Protein AF-A0AAU7T2G8-F1 (afdb_monomer_lite)

Secondary structure (DSSP, 8-state):
--HHHHHHHHHHHHHHHHHHHHHHHHHHHHHHHHHTT----HHHHS-HHHHHHHHHHHHHT--SSPPPSBSS--TTTTT-HHHHHHHHHT-S--TT-SS---B--S--BTT-SSSB--GGG-

Organism: Acanthopagrus schlegelii (NCBI:txid72011)

pLDDT: mean 94.21, std 3.67, range [76.19, 97.69]

Structure (mmCIF, N/CA/C/O backbone):
data_AF-A0AAU7T2G8-F1
#
_entry.id   AF-A0AAU7T2G8-F1
#
loop_
_atom_site.group_PDB
_atom_site.id
_atom_site.type_symbol
_atom_site.label_atom_id
_atom_site.label_alt_id
_atom_site.label_comp_id
_atom_site.label_asym_id
_atom_site.label_entity_id
_atom_site.label_seq_id
_atom_site.pdbx_PDB_ins_code
_atom_site.Cartn_x
_atom_site.Cartn_y
_atom_site.Cartn_z
_atom_site.occupancy
_atom_site.B_iso_or_equiv
_atom_site.auth_seq_id
_atom_site.auth_comp_id
_atom_site.auth_asym_id
_atom_site.auth_atom_id
_atom_site.pdbx_PDB_model_num
ATOM 1 N N . PHE A 1 1 ? 13.106 5.298 -4.965 1.00 92.88 1 PHE A N 1
ATOM 2 C CA . PHE A 1 1 ? 11.673 4.935 -5.076 1.00 92.88 1 PHE A CA 1
ATOM 3 C C . PHE A 1 1 ? 10.913 5.824 -6.053 1.00 92.88 1 PHE A C 1
ATOM 5 O O . PHE A 1 1 ? 11.267 6.988 -6.210 1.00 92.88 1 PHE A O 1
ATOM 12 N N . ASN A 1 2 ? 9.859 5.302 -6.685 1.00 93.12 2 ASN A N 1
ATOM 13 C CA . ASN A 1 2 ? 8.888 6.112 -7.422 1.00 93.12 2 ASN A CA 1
ATOM 14 C C . ASN A 1 2 ? 7.779 6.644 -6.494 1.00 93.12 2 ASN A C 1
ATOM 16 O O . ASN A 1 2 ? 7.514 6.101 -5.417 1.00 93.12 2 ASN A O 1
ATOM 20 N N . VAL A 1 3 ? 7.142 7.740 -6.913 1.00 92.56 3 VAL A N 1
ATOM 21 C CA . VAL A 1 3 ? 6.132 8.449 -6.107 1.00 92.56 3 VAL A CA 1
ATOM 22 C C . VAL A 1 3 ? 4.924 7.558 -5.820 1.00 92.56 3 VAL A C 1
ATOM 24 O O . VAL A 1 3 ? 4.375 7.593 -4.721 1.00 92.56 3 VAL A O 1
ATOM 27 N N . GLU A 1 4 ? 4.526 6.734 -6.788 1.00 91.06 4 GLU A N 1
ATOM 28 C CA . GLU A 1 4 ? 3.358 5.861 -6.672 1.00 91.06 4 GLU A CA 1
ATOM 29 C C . GLU A 1 4 ? 3.532 4.799 -5.580 1.00 91.06 4 GLU A C 1
ATOM 31 O O . GLU A 1 4 ? 2.621 4.597 -4.776 1.00 91.06 4 GLU A O 1
ATOM 36 N N . SER A 1 5 ? 4.714 4.184 -5.483 1.00 93.44 5 SER A N 1
ATOM 37 C CA . SER A 1 5 ? 5.007 3.170 -4.463 1.00 93.44 5 SER A CA 1
ATOM 38 C C . SER A 1 5 ? 4.994 3.762 -3.054 1.00 93.44 5 SER A C 1
ATOM 40 O O . SER A 1 5 ? 4.362 3.206 -2.153 1.00 93.44 5 SER A O 1
ATOM 42 N N . LEU A 1 6 ? 5.629 4.925 -2.862 1.00 94.06 6 LEU A N 1
ATOM 43 C CA . LEU A 1 6 ? 5.643 5.610 -1.564 1.00 94.06 6 LEU A CA 1
ATOM 44 C C . LEU A 1 6 ? 4.245 6.086 -1.157 1.00 94.06 6 LEU A C 1
ATOM 46 O O . LEU A 1 6 ? 3.824 5.883 -0.017 1.00 94.06 6 LEU A O 1
ATOM 50 N N . LYS A 1 7 ? 3.490 6.663 -2.101 1.00 92.31 7 LYS A N 1
ATOM 51 C CA . LYS A 1 7 ? 2.096 7.063 -1.875 1.00 92.31 7 LYS A CA 1
ATOM 52 C C . LYS A 1 7 ? 1.238 5.859 -1.485 1.00 92.31 7 LYS A C 1
ATOM 54 O O . LYS A 1 7 ? 0.451 5.958 -0.547 1.00 92.31 7 LYS A O 1
ATOM 59 N N . GLY A 1 8 ? 1.410 4.725 -2.165 1.00 92.50 8 GLY A N 1
ATOM 60 C CA . GLY A 1 8 ? 0.708 3.481 -1.858 1.00 92.50 8 GLY A CA 1
ATOM 61 C C . GLY A 1 8 ? 0.940 3.013 -0.420 1.00 92.50 8 GLY A C 1
ATOM 62 O O . GLY A 1 8 ? -0.023 2.700 0.282 1.00 92.50 8 GLY A O 1
ATOM 63 N N . GLN A 1 9 ? 2.189 3.037 0.057 1.00 93.06 9 GLN A N 1
ATOM 64 C CA . GLN A 1 9 ? 2.502 2.682 1.446 1.00 93.06 9 GLN A CA 1
ATOM 65 C C . GLN A 1 9 ? 1.922 3.661 2.461 1.00 93.06 9 GLN A C 1
ATOM 67 O O . GLN A 1 9 ? 1.356 3.229 3.466 1.00 93.06 9 GLN A O 1
ATOM 72 N N . ALA A 1 10 ? 2.019 4.965 2.200 1.00 93.75 10 ALA A N 1
ATOM 73 C CA . ALA A 1 10 ? 1.464 5.980 3.089 1.00 93.75 10 ALA A CA 1
ATOM 74 C C . ALA A 1 10 ? -0.055 5.809 3.254 1.00 93.75 10 ALA A C 1
ATOM 76 O O . ALA A 1 10 ? -0.563 5.799 4.375 1.00 93.75 10 ALA A O 1
ATOM 77 N N . VAL A 1 11 ? -0.772 5.587 2.148 1.00 94.38 11 VAL A N 1
ATOM 78 C CA . VAL A 1 11 ? -2.222 5.343 2.155 1.00 94.38 11 VAL A CA 1
ATOM 79 C C . VAL A 1 11 ? -2.569 4.039 2.879 1.00 94.38 11 VAL A C 1
ATOM 81 O O . VAL A 1 11 ? -3.492 4.019 3.694 1.00 94.38 11 VAL A O 1
ATOM 84 N N . ARG A 1 12 ? -1.816 2.955 2.643 1.00 94.12 12 ARG A N 1
ATOM 85 C CA . ARG A 1 12 ? -1.989 1.683 3.364 1.00 94.12 12 ARG A CA 1
ATOM 86 C C . ARG A 1 12 ? -1.822 1.873 4.872 1.00 94.12 12 ARG A C 1
ATOM 88 O O . ARG A 1 12 ? -2.652 1.392 5.641 1.00 94.12 12 ARG A O 1
ATOM 95 N N . LYS A 1 13 ? -0.763 2.573 5.290 1.00 94.81 13 LYS A N 1
ATOM 96 C CA . LYS A 1 13 ? -0.492 2.868 6.701 1.00 94.81 13 LYS A CA 1
ATOM 97 C C . LYS A 1 13 ? -1.621 3.698 7.311 1.00 94.81 13 LYS A C 1
ATOM 99 O O . LYS A 1 13 ? -2.145 3.323 8.349 1.00 94.81 13 LYS A O 1
ATOM 104 N N . GLN A 1 14 ? -2.076 4.744 6.624 1.00 95.44 14 GLN A N 1
ATOM 105 C CA . GLN A 1 14 ? -3.199 5.562 7.083 1.00 95.44 14 GLN A CA 1
ATOM 106 C C . GLN A 1 14 ? -4.487 4.744 7.274 1.00 95.44 14 GLN A C 1
ATOM 108 O O . GLN A 1 14 ? -5.207 4.949 8.254 1.00 95.44 14 GLN A O 1
ATOM 113 N N . LEU A 1 15 ? -4.792 3.823 6.353 1.00 96.88 15 LEU A N 1
ATOM 114 C CA . LEU A 1 15 ? -5.942 2.926 6.483 1.00 96.88 15 LEU A CA 1
ATOM 115 C C . LEU A 1 15 ? -5.806 2.025 7.717 1.00 96.88 15 LEU A C 1
ATOM 117 O O . LEU A 1 15 ? -6.761 1.893 8.482 1.00 96.88 15 LEU A O 1
ATOM 121 N N . TRP A 1 16 ? -4.622 1.444 7.920 1.00 96.38 16 TRP A N 1
ATOM 122 C CA . TRP A 1 16 ? -4.323 0.611 9.084 1.00 96.38 16 TRP A CA 1
ATOM 123 C C . TRP A 1 16 ? -4.473 1.384 10.397 1.00 96.38 16 TRP A C 1
ATOM 125 O O . TRP A 1 16 ? -5.190 0.939 11.291 1.00 96.38 16 TRP A O 1
ATOM 135 N N . ASP A 1 17 ? -3.870 2.569 10.487 1.00 97.06 17 ASP A N 1
ATOM 136 C CA . ASP A 1 17 ? -3.918 3.420 11.677 1.00 97.06 17 ASP A CA 1
ATOM 137 C C . ASP A 1 17 ? -5.363 3.853 11.992 1.00 97.06 17 ASP A C 1
ATOM 139 O O . ASP A 1 17 ? -5.789 3.850 13.151 1.00 97.06 17 ASP A O 1
ATOM 143 N N . THR A 1 18 ? -6.159 4.153 10.956 1.00 96.56 18 THR A N 1
ATOM 144 C CA . THR A 1 18 ? -7.595 4.455 11.097 1.00 96.56 18 THR A CA 1
ATOM 145 C C . THR A 1 18 ? -8.359 3.257 11.661 1.00 96.56 18 THR A C 1
ATOM 147 O O . THR A 1 18 ? -9.103 3.407 12.630 1.00 96.56 18 THR A O 1
ATOM 150 N N . ALA A 1 19 ? -8.159 2.059 11.100 1.00 96.12 19 ALA A N 1
ATOM 151 C CA . ALA A 1 19 ? -8.810 0.844 11.586 1.00 96.12 19 ALA A CA 1
ATOM 152 C C . ALA A 1 19 ? -8.408 0.525 13.035 1.00 96.12 19 ALA A C 1
ATOM 154 O O . ALA A 1 19 ? -9.260 0.173 13.851 1.00 96.12 19 ALA A O 1
ATOM 155 N N . HIS A 1 20 ? -7.131 0.706 13.379 1.00 97.00 20 HIS A N 1
ATOM 156 C CA . HIS A 1 20 ? -6.628 0.489 14.730 1.00 97.00 20 HIS A CA 1
ATOM 157 C C . HIS A 1 20 ? -7.261 1.460 15.735 1.00 97.00 20 HIS A C 1
ATOM 159 O O . HIS A 1 20 ? -7.743 1.032 16.780 1.00 97.00 20 HIS A O 1
ATOM 165 N N . THR A 1 21 ? -7.355 2.744 15.384 1.00 94.81 21 THR A N 1
ATOM 166 C CA . THR A 1 21 ? -7.979 3.777 16.227 1.00 94.81 21 THR A CA 1
ATOM 167 C C . THR A 1 21 ? -9.449 3.461 16.510 1.00 94.81 21 THR A C 1
ATOM 169 O O . THR A 1 21 ? -9.896 3.526 17.657 1.00 94.81 21 THR A O 1
ATOM 172 N N . VAL A 1 22 ? -10.202 3.067 15.477 1.00 93.94 22 VAL A N 1
ATOM 173 C CA . VAL A 1 22 ? -11.617 2.689 15.620 1.00 93.94 22 VAL A CA 1
ATOM 174 C C . VAL A 1 22 ? -11.763 1.434 16.481 1.00 93.94 22 VAL A C 1
ATOM 176 O O . VAL A 1 22 ? -12.620 1.397 17.362 1.00 93.94 22 VAL A O 1
ATOM 179 N N . LYS A 1 23 ? -10.900 0.430 16.282 1.00 94.62 23 LYS A N 1
ATOM 180 C CA . LYS A 1 23 ? -10.879 -0.803 17.081 1.00 94.62 23 LYS A CA 1
ATOM 181 C C . LYS A 1 23 ? -10.646 -0.517 18.571 1.00 94.62 23 LYS A C 1
ATOM 183 O O . LYS A 1 23 ? -11.370 -1.062 19.399 1.00 94.62 23 LYS A O 1
ATOM 188 N N . GLU A 1 24 ? -9.691 0.345 18.925 1.00 95.19 24 GLU A N 1
ATOM 189 C CA . GLU A 1 24 ? -9.421 0.704 20.330 1.00 95.19 24 GLU A CA 1
ATOM 190 C C . GLU A 1 24 ? -10.610 1.436 20.974 1.00 95.19 24 GLU A C 1
ATOM 192 O O . GLU A 1 24 ? -11.046 1.102 22.079 1.00 95.19 24 GLU A O 1
ATOM 197 N N . LYS A 1 25 ? -11.205 2.395 20.255 1.00 92.56 25 LYS A N 1
ATOM 198 C CA . LYS A 1 25 ? -12.387 3.134 20.724 1.00 92.56 25 LYS A CA 1
ATOM 199 C C . LYS A 1 25 ? -13.596 2.216 20.914 1.00 92.56 25 LYS A C 1
ATOM 201 O O . LYS A 1 25 ? -14.298 2.323 21.921 1.00 92.56 25 LYS A O 1
ATOM 206 N N . PHE A 1 26 ? -13.813 1.304 19.969 1.00 92.88 26 PHE A N 1
ATOM 207 C CA . PHE A 1 26 ? -14.833 0.266 20.059 1.00 92.88 26 PHE A CA 1
ATOM 208 C C . PHE A 1 26 ? -14.609 -0.624 21.285 1.00 92.88 26 PHE A C 1
ATOM 210 O O . PHE A 1 26 ? -15.528 -0.803 22.081 1.00 92.88 26 PHE A O 1
ATOM 217 N N . GLY A 1 27 ? -13.384 -1.129 21.473 1.00 93.62 27 GLY A N 1
ATOM 218 C CA . GLY A 1 27 ? -13.029 -2.005 22.590 1.00 93.62 27 GLY A CA 1
ATOM 219 C C . GLY A 1 27 ? -13.310 -1.364 23.948 1.00 93.62 27 GLY A C 1
ATOM 220 O O . GLY A 1 27 ? -13.900 -2.002 24.818 1.00 93.62 27 GLY A O 1
ATOM 221 N N . LYS A 1 28 ? -12.987 -0.074 24.101 1.00 93.50 28 LYS A N 1
ATOM 222 C CA . LYS A 1 28 ? -13.289 0.685 25.322 1.00 93.50 28 LYS A CA 1
ATOM 223 C C . LYS A 1 28 ? -14.794 0.790 25.589 1.00 93.50 28 LYS A C 1
ATOM 225 O O . LYS A 1 28 ? -15.241 0.465 26.685 1.00 93.50 28 LYS A O 1
ATOM 230 N N . LYS A 1 29 ? -15.587 1.198 24.591 1.00 92.56 29 LYS A N 1
ATOM 231 C CA . LYS A 1 29 ? -17.050 1.324 24.740 1.00 92.56 29 LYS A CA 1
ATOM 232 C C . LYS A 1 29 ? -17.717 -0.027 25.021 1.00 92.56 29 LYS A C 1
ATOM 234 O O . LYS A 1 29 ? -18.653 -0.088 25.815 1.00 92.56 29 LYS A O 1
ATOM 239 N N . LEU A 1 30 ? -17.226 -1.097 24.392 1.00 93.94 30 LEU A N 1
ATOM 240 C CA . LEU A 1 30 ? -17.682 -2.462 24.646 1.00 93.94 30 LEU A CA 1
ATOM 241 C C . LEU A 1 30 ? -17.433 -2.850 26.106 1.00 93.94 30 LEU A C 1
ATOM 243 O O . LEU A 1 30 ? -18.357 -3.280 26.790 1.00 93.94 30 LEU A O 1
ATOM 247 N N . TYR A 1 31 ? -16.207 -2.654 26.593 1.00 94.38 31 TYR A N 1
ATOM 248 C CA . TYR A 1 31 ? -15.838 -2.963 27.971 1.00 94.38 31 TYR A CA 1
ATOM 249 C C . TYR A 1 31 ? -16.689 -2.186 28.990 1.00 94.38 31 TYR A C 1
ATOM 251 O O . TYR A 1 31 ? -17.241 -2.783 29.915 1.00 94.38 31 TYR A O 1
ATOM 259 N N . ASP A 1 32 ? -16.886 -0.882 28.773 1.00 93.69 32 ASP A N 1
ATOM 260 C CA . ASP A 1 32 ? -17.690 -0.027 29.655 1.00 93.69 32 ASP A CA 1
ATOM 261 C C . ASP A 1 32 ? -19.172 -0.448 29.717 1.00 93.69 32 ASP A C 1
ATOM 263 O O . ASP A 1 32 ? -19.814 -0.302 30.760 1.00 93.69 32 ASP A O 1
ATOM 267 N N . ALA A 1 33 ? -19.737 -0.960 28.617 1.00 93.25 33 ALA A N 1
ATOM 268 C CA . ALA A 1 33 ? -21.108 -1.473 28.587 1.00 93.25 33 ALA A CA 1
ATOM 269 C C . ALA A 1 33 ? -21.235 -2.802 29.348 1.00 93.25 33 ALA A C 1
ATOM 271 O O . ALA A 1 33 ? -22.148 -2.968 30.161 1.00 93.25 33 ALA A O 1
ATOM 272 N N . LEU A 1 34 ? -20.276 -3.712 29.151 1.00 94.00 34 LEU A N 1
ATOM 273 C CA . LEU A 1 34 ? -20.250 -5.006 29.836 1.00 94.00 34 LEU A CA 1
ATOM 274 C C . LEU A 1 34 ? -20.093 -4.848 31.353 1.00 94.00 34 LEU A C 1
ATOM 276 O O . LEU A 1 34 ? -20.785 -5.533 32.103 1.00 94.00 34 LEU A O 1
ATOM 280 N N . LEU A 1 35 ? -19.270 -3.898 31.815 1.00 96.44 35 LEU A N 1
ATOM 281 C CA . LEU A 1 35 ? -19.151 -3.566 33.243 1.00 96.44 35 LEU A CA 1
ATOM 282 C C . LEU A 1 35 ? -20.478 -3.116 33.872 1.00 96.44 35 LEU A C 1
ATOM 284 O O . LEU A 1 35 ? -20.680 -3.280 35.072 1.00 96.44 35 LEU A O 1
ATOM 288 N N . LYS A 1 36 ? -21.393 -2.565 33.069 1.00 95.56 36 LYS A N 1
ATOM 289 C CA . LYS A 1 36 ? -2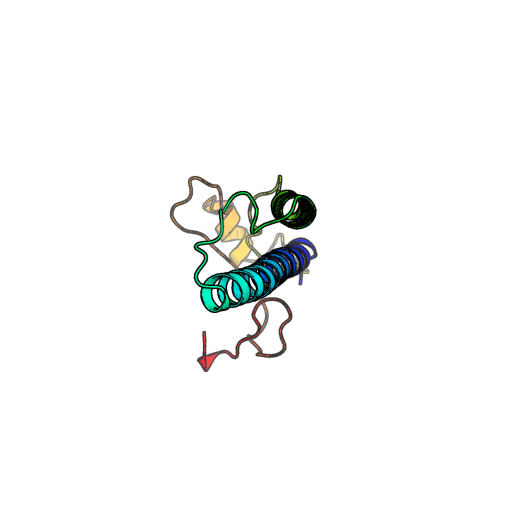2.735 -2.147 33.500 1.00 95.56 36 LYS A CA 1
ATOM 290 C C . LYS A 1 36 ? -23.783 -3.256 33.352 1.00 95.56 36 LYS A C 1
ATOM 292 O O . LYS A 1 36 ? -24.959 -3.001 33.597 1.00 95.56 36 LYS A O 1
ATOM 297 N N . GLY A 1 37 ? -23.388 -4.458 32.923 1.00 95.88 37 GLY A N 1
ATOM 298 C CA . GLY A 1 37 ? -24.307 -5.560 32.628 1.00 95.88 37 GLY A CA 1
ATOM 299 C C . GLY A 1 3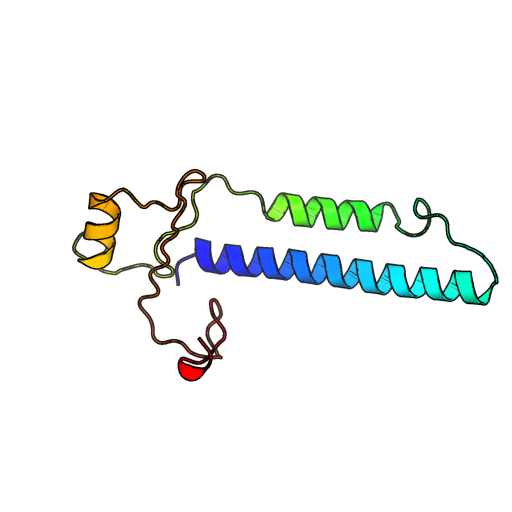7 ? -25.169 -5.323 31.384 1.00 95.88 37 GLY A C 1
ATOM 300 O O . GLY A 1 37 ? -26.245 -5.902 31.267 1.00 95.88 37 GLY A O 1
ATOM 301 N N . GLN A 1 38 ? -24.729 -4.452 30.470 1.00 93.75 38 GLN A N 1
ATOM 302 C CA . GLN A 1 38 ? -25.452 -4.108 29.247 1.00 93.75 38 GLN A CA 1
ATOM 303 C C . GLN A 1 38 ? -24.757 -4.703 28.022 1.00 93.75 38 GLN A C 1
ATOM 305 O O . GLN A 1 38 ? -23.532 -4.671 27.907 1.00 93.75 38 GLN A O 1
ATOM 310 N N . ILE A 1 39 ? -25.546 -5.201 27.071 1.00 89.50 39 ILE A N 1
ATOM 311 C CA . ILE A 1 39 ? -25.050 -5.561 25.740 1.00 89.50 39 ILE A CA 1
ATOM 312 C C . ILE A 1 39 ? -25.144 -4.299 24.871 1.00 89.50 39 ILE A C 1
ATOM 314 O O . ILE A 1 39 ? -26.255 -3.804 24.668 1.00 89.50 39 ILE A O 1
ATOM 318 N N . PRO A 1 40 ? -24.022 -3.738 24.385 1.00 87.62 40 PRO A N 1
ATOM 319 C CA . PRO A 1 40 ? -24.061 -2.516 23.593 1.00 87.62 40 PRO A CA 1
ATOM 320 C C . PRO A 1 40 ? -24.676 -2.765 22.211 1.00 87.62 40 PRO A C 1
ATOM 322 O O . PRO A 1 40 ? -24.353 -3.747 21.542 1.00 87.62 40 PRO A O 1
ATOM 325 N N . ASP A 1 41 ? -25.522 -1.839 21.757 1.00 86.50 41 ASP A N 1
ATOM 326 C CA . ASP A 1 41 ? -26.029 -1.840 20.384 1.00 86.50 41 ASP A CA 1
ATOM 327 C C . ASP A 1 41 ? -24.914 -1.424 19.412 1.00 86.50 41 ASP A C 1
ATOM 329 O O . ASP A 1 41 ? -24.313 -0.353 19.552 1.00 86.50 41 ASP A O 1
ATOM 333 N N . MET A 1 42 ? -24.671 -2.251 18.394 1.00 76.19 42 MET A N 1
ATOM 334 C CA . MET A 1 42 ? -23.656 -2.029 17.362 1.00 76.19 42 MET A CA 1
ATOM 335 C C . MET A 1 42 ? -23.895 -0.751 16.548 1.00 76.19 42 MET A C 1
ATOM 337 O O . MET A 1 42 ? -22.939 -0.168 16.040 1.00 76.19 42 MET A O 1
ATOM 341 N N . ASN A 1 43 ? -25.137 -0.267 16.463 1.00 79.50 43 ASN A N 1
ATOM 342 C CA . ASN A 1 43 ? -25.435 1.014 15.813 1.00 79.50 43 ASN A CA 1
ATOM 343 C C . ASN A 1 43 ? -25.065 2.227 16.680 1.00 79.50 43 ASN A C 1
ATOM 345 O O . ASN A 1 43 ? -24.931 3.334 16.165 1.00 79.50 43 ASN A O 1
ATOM 349 N N . SER A 1 44 ? -24.904 2.023 17.990 1.00 78.81 44 SER A N 1
ATOM 350 C CA . SER A 1 44 ? -24.584 3.075 18.964 1.00 78.81 44 SER A CA 1
ATOM 351 C C . SER A 1 44 ? -23.110 3.090 19.378 1.00 78.81 44 SER A C 1
ATOM 353 O O . SER A 1 44 ? -22.592 4.109 19.841 1.00 78.81 44 SER A O 1
ATOM 355 N N . ILE A 1 45 ? -22.416 1.958 19.219 1.00 84.50 45 ILE A N 1
ATOM 356 C CA . ILE A 1 45 ? -21.035 1.802 19.677 1.00 84.50 45 ILE A CA 1
ATOM 357 C C . ILE A 1 45 ? -20.045 2.564 18.787 1.00 84.50 45 ILE A C 1
ATOM 359 O O . ILE A 1 45 ? -19.092 3.157 19.295 1.00 84.50 45 ILE A O 1
ATOM 363 N N . LEU A 1 46 ? -20.297 2.631 17.479 1.00 87.12 46 LEU A N 1
ATOM 364 C CA . LEU A 1 46 ? -19.551 3.478 16.549 1.00 87.12 46 LEU A CA 1
ATOM 365 C C . LEU A 1 46 ? -20.340 4.752 16.284 1.00 87.12 46 LEU A C 1
ATOM 367 O O . LEU A 1 46 ? -21.525 4.700 15.966 1.00 87.12 46 LEU A O 1
ATOM 371 N N . ASP A 1 47 ? -19.682 5.900 16.407 1.00 88.00 47 ASP A N 1
ATOM 372 C CA . ASP A 1 47 ? -20.326 7.175 16.103 1.00 88.00 47 ASP A CA 1
ATOM 373 C C . ASP A 1 47 ? -20.145 7.580 14.638 1.00 88.00 47 ASP A C 1
ATOM 375 O O . ASP A 1 47 ? -19.382 6.999 13.863 1.00 88.00 47 ASP A O 1
ATOM 379 N N . ARG A 1 48 ? -20.901 8.601 14.229 1.00 89.81 48 ARG A N 1
ATOM 380 C CA . ARG A 1 48 ? -20.881 9.125 12.859 1.00 89.81 48 ARG A CA 1
ATOM 381 C C . ARG A 1 48 ? -19.486 9.594 12.431 1.00 89.81 48 ARG A C 1
ATOM 383 O O . ARG A 1 48 ? -19.157 9.511 11.242 1.00 89.81 48 ARG A O 1
ATOM 390 N N . ASP A 1 49 ? -18.678 10.064 13.373 1.00 91.38 49 ASP A N 1
ATOM 391 C CA . ASP A 1 49 ? -17.318 10.515 13.100 1.00 91.38 49 ASP A CA 1
ATOM 392 C C . ASP A 1 49 ? -16.415 9.323 12.767 1.00 91.38 49 ASP A C 1
ATOM 394 O O . ASP A 1 49 ? -15.696 9.387 11.767 1.00 91.38 49 ASP A O 1
ATOM 398 N N . ASP A 1 50 ? -16.548 8.199 13.487 1.00 91.62 50 ASP A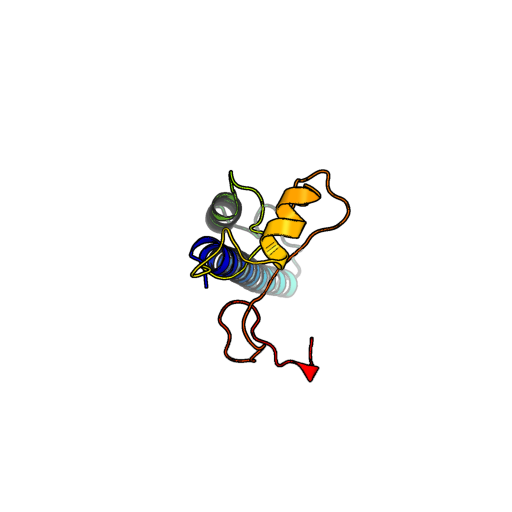 N 1
ATOM 399 C CA . ASP A 1 50 ? -15.870 6.932 13.166 1.00 91.62 50 ASP A CA 1
ATOM 400 C C . ASP A 1 50 ? -16.180 6.485 11.726 1.00 91.62 50 ASP A C 1
ATOM 402 O O . ASP A 1 50 ? -15.284 6.168 10.938 1.00 91.62 50 ASP A O 1
ATOM 406 N N . PHE A 1 51 ? -17.453 6.535 11.322 1.00 92.69 51 PHE A N 1
ATOM 407 C CA . PHE A 1 51 ? -17.840 6.222 9.943 1.00 92.69 51 PHE A CA 1
ATOM 408 C C . PHE A 1 51 ? -17.249 7.196 8.921 1.00 92.69 51 PHE A C 1
ATOM 410 O O . PHE A 1 51 ? -16.875 6.788 7.819 1.00 92.69 51 PHE A O 1
ATOM 417 N N . THR A 1 52 ? -17.156 8.478 9.264 1.00 95.12 52 THR A N 1
ATOM 418 C CA . THR A 1 52 ? -16.624 9.511 8.368 1.00 95.12 52 THR A CA 1
ATOM 419 C C . THR A 1 52 ? -15.128 9.315 8.129 1.00 95.12 52 THR A C 1
ATOM 421 O O . THR A 1 52 ? -14.686 9.337 6.976 1.00 95.12 52 THR A O 1
ATOM 424 N N . ILE A 1 53 ? -14.344 9.043 9.180 1.00 94.88 53 ILE A N 1
ATOM 425 C CA . ILE A 1 53 ? -12.903 8.788 9.040 1.00 94.88 53 ILE A CA 1
ATOM 426 C C . ILE A 1 53 ? -12.625 7.483 8.287 1.00 94.88 53 ILE A C 1
ATOM 428 O O . ILE A 1 53 ? -11.741 7.468 7.429 1.00 94.88 53 ILE A O 1
ATOM 432 N N . MET A 1 54 ? -13.415 6.426 8.520 1.00 95.31 54 MET A N 1
ATOM 433 C CA . MET A 1 54 ? -13.286 5.158 7.794 1.00 95.31 54 MET A CA 1
ATOM 434 C C . MET A 1 54 ? -13.591 5.333 6.304 1.00 95.31 54 MET A C 1
ATOM 436 O O . MET A 1 54 ? -12.810 4.900 5.459 1.00 95.31 54 MET A O 1
ATOM 440 N N . LYS A 1 55 ? -14.682 6.032 5.957 1.00 96.50 55 LYS A N 1
ATOM 441 C CA . LYS A 1 55 ? -15.018 6.343 4.557 1.00 96.50 55 LYS A CA 1
ATOM 442 C C . LYS A 1 55 ? -13.926 7.166 3.879 1.00 96.50 55 LYS A C 1
ATOM 444 O O . LYS A 1 55 ? -13.568 6.869 2.741 1.00 96.50 55 LYS A O 1
ATOM 449 N N . ARG A 1 56 ? -13.362 8.160 4.575 1.00 96.38 56 ARG A N 1
ATOM 450 C CA . ARG A 1 56 ? -12.242 8.965 4.065 1.00 96.38 56 ARG A CA 1
ATOM 451 C C . ARG A 1 56 ? -11.002 8.107 3.807 1.00 96.38 56 ARG A C 1
ATOM 453 O O . ARG A 1 56 ? -10.373 8.264 2.764 1.00 96.38 56 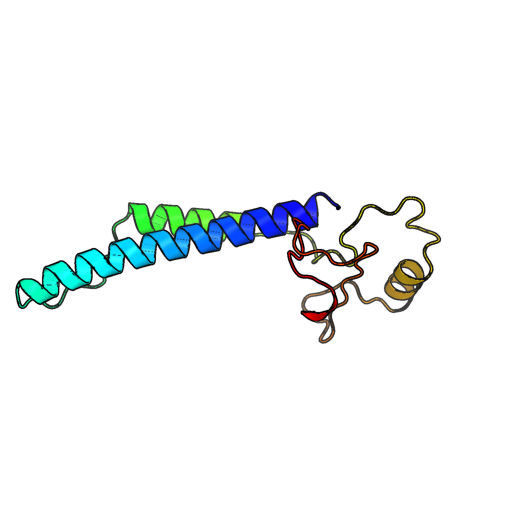ARG A O 1
ATOM 460 N N . ALA A 1 57 ? -10.673 7.195 4.722 1.00 96.06 57 ALA A N 1
ATOM 461 C CA . ALA A 1 57 ? -9.551 6.278 4.557 1.00 96.06 57 ALA A CA 1
ATOM 462 C C . ALA A 1 57 ? -9.760 5.335 3.361 1.00 96.06 57 ALA A C 1
ATOM 464 O O . ALA A 1 57 ? -8.859 5.205 2.540 1.00 96.06 57 ALA A O 1
ATOM 465 N N . ILE A 1 58 ? -10.958 4.758 3.194 1.00 96.38 58 ILE A N 1
ATOM 466 C CA . ILE A 1 58 ? -11.305 3.929 2.025 1.00 96.38 58 ILE A CA 1
ATOM 467 C C . ILE A 1 58 ? -11.179 4.734 0.731 1.00 96.38 58 ILE A C 1
ATOM 469 O O . ILE A 1 58 ? -10.569 4.263 -0.227 1.00 96.38 58 ILE A O 1
ATOM 473 N N . TYR A 1 59 ? -11.719 5.952 0.693 1.00 95.81 59 TYR A N 1
ATOM 474 C CA . TYR A 1 59 ? -11.651 6.802 -0.494 1.00 95.81 59 TYR A CA 1
ATOM 475 C C . TYR A 1 59 ? -10.201 7.098 -0.907 1.00 95.81 59 TYR A C 1
ATOM 477 O O . TYR A 1 59 ? -9.874 7.027 -2.088 1.00 95.81 59 TYR A O 1
ATOM 485 N N . ALA A 1 60 ? -9.304 7.320 0.059 1.00 93.56 60 ALA A N 1
ATOM 486 C CA . ALA A 1 60 ? -7.881 7.530 -0.209 1.00 93.56 60 ALA A CA 1
ATOM 487 C C . ALA A 1 60 ? -7.187 6.315 -0.861 1.00 93.56 60 ALA A C 1
ATOM 489 O O . ALA A 1 60 ? -6.181 6.496 -1.545 1.00 93.56 60 ALA A O 1
ATOM 490 N N . THR A 1 61 ? -7.718 5.094 -0.687 1.00 92.81 61 THR A N 1
ATOM 491 C CA . THR A 1 61 ? -7.183 3.871 -1.325 1.00 92.81 61 THR A CA 1
ATOM 492 C C . THR A 1 61 ? -7.528 3.732 -2.802 1.00 92.81 61 THR A C 1
ATOM 494 O O . THR A 1 61 ? -6.943 2.891 -3.490 1.00 92.81 61 THR A O 1
ATOM 497 N N . GLN A 1 62 ? -8.484 4.517 -3.304 1.00 92.31 62 GLN A N 1
ATOM 498 C CA . GLN A 1 62 ? -8.906 4.412 -4.692 1.00 92.31 62 GLN A CA 1
ATOM 499 C C . GLN A 1 62 ? -7.777 4.853 -5.630 1.00 92.31 62 GLN A C 1
ATOM 501 O O . GLN A 1 62 ? -7.127 5.879 -5.430 1.00 92.31 62 GLN A O 1
ATOM 506 N N . ARG A 1 63 ? -7.546 4.054 -6.675 1.00 87.38 63 ARG A N 1
ATOM 507 C CA . ARG A 1 63 ? -6.543 4.306 -7.714 1.00 87.38 63 ARG A CA 1
ATOM 508 C C . ARG A 1 63 ? -7.138 4.077 -9.095 1.00 87.38 63 ARG A C 1
ATOM 510 O O . ARG A 1 63 ? -7.975 3.192 -9.268 1.00 87.38 63 ARG A O 1
ATOM 517 N N . HIS A 1 64 ? -6.666 4.857 -10.062 1.00 87.56 64 HIS A N 1
ATOM 518 C CA . HIS A 1 64 ? -7.049 4.744 -11.474 1.00 87.56 64 HIS A CA 1
ATOM 519 C C . HIS A 1 64 ? -5.966 4.075 -12.334 1.00 87.56 64 HIS A C 1
ATOM 521 O O . HIS A 1 64 ? -6.241 3.682 -13.463 1.00 87.56 64 HIS A O 1
ATOM 527 N N . SER A 1 65 ? -4.752 3.922 -11.800 1.00 92.12 65 SER A N 1
ATOM 528 C CA . SER A 1 65 ? -3.626 3.223 -12.422 1.00 92.12 65 SER A CA 1
ATOM 529 C C . SER A 1 65 ? -3.567 1.750 -12.008 1.00 92.12 65 SER A C 1
ATOM 531 O O . SER A 1 65 ? -4.099 1.336 -10.969 1.00 92.12 65 SER A O 1
ATOM 533 N N . LEU A 1 66 ? -2.887 0.948 -12.830 1.00 94.19 66 LEU A N 1
ATOM 534 C CA . LEU A 1 66 ? -2.476 -0.404 -12.457 1.00 94.19 66 LEU A CA 1
ATOM 535 C C . LEU A 1 66 ? -1.349 -0.347 -11.411 1.00 94.19 66 LEU A C 1
ATOM 537 O O . LEU A 1 66 ? -0.597 0.625 -11.390 1.00 94.19 66 LEU A O 1
ATOM 541 N N . PRO A 1 67 ? -1.203 -1.370 -10.547 1.00 94.75 67 PRO A N 1
ATOM 542 C CA . PRO A 1 67 ? -0.052 -1.465 -9.654 1.00 94.75 67 PRO A CA 1
ATOM 543 C C . PRO A 1 67 ? 1.263 -1.401 -10.451 1.00 94.75 67 PRO A C 1
ATOM 545 O O . PRO A 1 67 ? 1.421 -2.184 -11.393 1.00 94.75 67 PRO A O 1
ATOM 548 N N . PRO A 1 68 ? 2.215 -0.527 -10.081 1.00 94.81 68 PRO A N 1
ATOM 549 C CA . PRO A 1 68 ? 3.449 -0.371 -10.839 1.00 94.81 68 PRO A CA 1
ATOM 550 C C . PRO A 1 68 ? 4.268 -1.664 -10.812 1.00 94.81 68 PRO A C 1
ATOM 552 O O . PRO A 1 68 ? 4.290 -2.376 -9.807 1.00 94.81 68 PRO A O 1
ATOM 555 N N . VAL A 1 69 ? 4.948 -1.968 -11.921 1.00 96.94 69 VAL A N 1
ATOM 556 C CA . VAL A 1 69 ? 5.816 -3.153 -12.000 1.00 96.94 69 VAL A CA 1
ATOM 557 C C . VAL A 1 69 ? 7.174 -2.902 -11.351 1.00 96.94 69 VAL A C 1
ATOM 559 O O . VAL A 1 69 ? 7.775 -3.844 -10.865 1.00 96.94 69 VAL A O 1
ATOM 562 N N . THR A 1 70 ? 7.661 -1.661 -11.293 1.00 97.31 70 THR A N 1
ATOM 563 C CA . THR A 1 70 ? 8.909 -1.312 -10.595 1.00 97.31 70 THR A CA 1
ATOM 564 C C . THR A 1 70 ? 8.638 -0.422 -9.391 1.00 97.31 70 THR A C 1
ATOM 566 O O . THR A 1 70 ? 7.693 0.368 -9.392 1.00 97.31 70 THR A O 1
ATOM 569 N N . THR A 1 71 ? 9.473 -0.526 -8.362 1.00 97.19 71 THR A N 1
ATOM 570 C CA . THR A 1 71 ? 9.405 0.317 -7.159 1.00 97.19 71 THR A CA 1
ATOM 571 C C . THR A 1 71 ? 10.213 1.612 -7.273 1.00 97.19 71 THR A C 1
ATOM 573 O O . THR A 1 71 ? 10.088 2.507 -6.430 1.00 97.19 71 THR A O 1
ATOM 576 N N . HIS A 1 72 ? 11.038 1.736 -8.313 1.00 96.94 72 HIS A N 1
ATOM 577 C CA . HIS A 1 72 ? 12.025 2.797 -8.494 1.00 96.94 72 HIS A CA 1
ATOM 578 C C . HIS A 1 72 ? 11.867 3.518 -9.830 1.00 96.94 72 HIS A C 1
ATOM 580 O O . HIS A 1 72 ? 11.303 2.983 -10.780 1.00 96.94 72 HIS A O 1
ATOM 586 N N . ASN A 1 73 ? 12.385 4.745 -9.898 1.00 96.19 73 ASN A N 1
ATOM 587 C CA . ASN A 1 73 ? 12.588 5.423 -11.172 1.00 96.19 73 ASN A CA 1
ATOM 588 C C . ASN A 1 73 ? 13.908 4.914 -11.763 1.00 96.19 73 ASN A C 1
ATOM 590 O O . ASN A 1 73 ? 14.958 5.108 -11.152 1.00 96.19 73 ASN A O 1
ATOM 594 N N . MET A 1 74 ? 13.847 4.254 -12.917 1.00 95.62 74 MET A N 1
ATOM 595 C CA . MET A 1 74 ? 15.029 3.736 -13.609 1.00 95.62 74 MET A CA 1
ATOM 596 C C . MET A 1 74 ? 15.683 4.836 -14.449 1.00 95.62 74 MET A C 1
ATOM 598 O O . MET A 1 74 ? 14.980 5.586 -15.123 1.00 95.62 74 MET A O 1
ATOM 602 N N . LEU A 1 75 ? 17.019 4.905 -14.448 1.00 93.25 75 LEU A N 1
ATOM 603 C CA . LEU A 1 75 ? 17.764 5.860 -15.281 1.00 93.25 75 LEU A CA 1
ATOM 604 C C . LEU A 1 75 ? 17.588 5.577 -16.782 1.00 93.25 75 LEU A C 1
ATOM 606 O O . LEU A 1 75 ? 17.325 6.501 -17.544 1.00 93.25 75 LEU A O 1
ATOM 610 N N . ASP A 1 76 ? 17.690 4.308 -17.196 1.00 94.38 76 ASP A N 1
ATOM 611 C CA . ASP A 1 76 ? 17.399 3.864 -18.568 1.00 94.38 76 ASP A CA 1
ATOM 612 C C . ASP A 1 76 ? 16.308 2.783 -18.574 1.00 94.38 76 ASP A C 1
ATOM 614 O O . ASP A 1 76 ? 16.525 1.620 -18.910 1.00 94.38 76 ASP A O 1
ATOM 618 N N . ASP A 1 77 ? 15.104 3.191 -18.171 1.00 94.31 77 ASP A N 1
ATOM 619 C CA . ASP A 1 77 ? 13.899 2.353 -18.127 1.00 94.31 77 ASP A CA 1
ATOM 620 C C . ASP A 1 77 ? 13.623 1.593 -19.439 1.00 94.31 77 ASP A C 1
ATOM 622 O O . ASP A 1 77 ? 13.132 0.459 -19.435 1.00 94.31 77 ASP A O 1
ATOM 626 N N . SER A 1 78 ? 13.935 2.229 -20.571 1.00 93.62 78 SER A N 1
ATOM 627 C CA . SER A 1 78 ? 13.638 1.722 -21.912 1.00 93.62 78 SER A CA 1
ATOM 628 C C . SER A 1 78 ? 14.560 0.592 -22.357 1.00 93.62 78 SER A C 1
ATOM 630 O O . SER A 1 78 ? 14.132 -0.264 -23.129 1.00 93.62 78 SER A O 1
ATOM 632 N N . LYS A 1 79 ? 15.807 0.582 -21.869 1.00 95.38 79 LYS A N 1
ATOM 633 C CA . LYS A 1 79 ? 16.807 -0.439 -22.203 1.00 95.38 79 LYS A CA 1
ATOM 634 C C . LYS A 1 79 ? 17.044 -1.443 -21.083 1.00 95.38 79 LYS A C 1
ATOM 636 O O . LYS A 1 79 ? 17.780 -2.405 -21.292 1.00 95.38 79 LYS A O 1
ATOM 641 N N . ASP A 1 80 ? 16.423 -1.253 -19.920 1.00 97.69 80 ASP A N 1
ATOM 642 C CA . ASP A 1 80 ? 16.497 -2.221 -18.833 1.00 97.69 80 ASP A CA 1
ATOM 643 C C . ASP A 1 80 ? 15.972 -3.595 -19.305 1.00 97.69 80 ASP A C 1
ATOM 645 O O . ASP A 1 80 ? 14.839 -3.692 -19.801 1.00 97.69 80 ASP A O 1
ATOM 649 N N . PRO A 1 81 ? 16.770 -4.673 -19.193 1.00 97.38 81 PRO A N 1
ATOM 650 C CA . PRO A 1 81 ? 16.411 -5.977 -19.743 1.00 97.38 81 PRO A CA 1
ATOM 651 C C . PRO A 1 81 ? 15.238 -6.635 -19.005 1.00 97.38 81 PRO A C 1
ATOM 653 O O . PRO A 1 81 ? 14.491 -7.406 -19.614 1.00 97.38 81 PRO A O 1
ATOM 656 N N . ILE A 1 82 ? 15.040 -6.339 -17.716 1.00 97.44 82 ILE A N 1
ATOM 657 C CA . ILE A 1 82 ? 13.942 -6.896 -16.919 1.00 97.44 82 ILE A CA 1
ATOM 658 C C . ILE A 1 82 ? 12.634 -6.230 -17.346 1.00 97.44 82 ILE A C 1
ATOM 660 O O . ILE A 1 82 ? 11.693 -6.914 -17.755 1.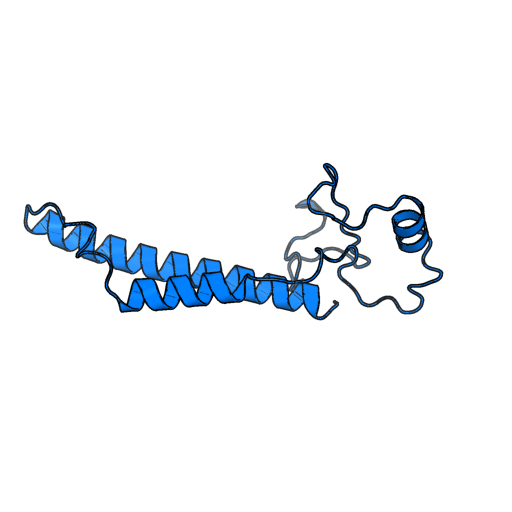00 97.44 82 ILE A O 1
ATOM 664 N N . LEU A 1 83 ? 12.586 -4.899 -17.346 1.00 97.62 83 LEU A N 1
ATOM 665 C CA . LEU A 1 83 ? 11.395 -4.140 -17.721 1.00 97.62 83 LEU A CA 1
ATOM 666 C C . LEU A 1 83 ? 11.039 -4.301 -19.199 1.00 97.62 83 LEU A C 1
ATOM 668 O O . LEU A 1 83 ? 9.861 -4.421 -19.537 1.00 97.62 83 LEU A O 1
ATOM 672 N N . SER A 1 84 ? 12.032 -4.397 -20.084 1.00 97.44 84 SER A N 1
ATOM 673 C CA . SER A 1 84 ? 11.802 -4.708 -21.500 1.00 97.44 84 SER A CA 1
ATOM 674 C C . SER A 1 84 ? 11.138 -6.074 -21.684 1.00 97.44 84 SER A C 1
ATOM 676 O O . SER A 1 84 ? 10.199 -6.207 -22.471 1.00 97.44 84 SER A O 1
ATOM 678 N N . ASN A 1 85 ? 11.560 -7.087 -20.921 1.00 97.50 85 ASN A N 1
ATOM 679 C CA . ASN A 1 85 ? 10.937 -8.407 -20.964 1.00 97.50 85 ASN A CA 1
ATOM 680 C C . ASN A 1 85 ? 9.519 -8.405 -20.396 1.00 97.50 85 ASN A C 1
ATOM 682 O O . ASN A 1 85 ? 8.634 -8.973 -21.030 1.00 97.50 85 ASN A O 1
ATOM 686 N N . VAL A 1 86 ? 9.284 -7.732 -19.265 1.00 97.31 86 VAL A N 1
ATOM 687 C CA . VAL A 1 86 ? 7.940 -7.544 -18.691 1.00 97.31 86 VAL A CA 1
ATOM 688 C C . VAL A 1 86 ? 6.990 -6.935 -19.725 1.00 97.31 86 VAL A C 1
ATOM 690 O O . VAL A 1 86 ? 5.891 -7.454 -19.929 1.00 97.31 86 VAL A O 1
ATOM 693 N N . ARG A 1 87 ? 7.420 -5.871 -20.420 1.00 96.56 87 ARG A N 1
ATOM 694 C CA . ARG A 1 87 ? 6.632 -5.231 -21.487 1.00 96.56 87 ARG A CA 1
ATOM 695 C C . ARG A 1 87 ? 6.356 -6.192 -22.640 1.00 96.56 87 ARG A C 1
ATOM 697 O O . ARG A 1 87 ? 5.224 -6.267 -23.106 1.00 96.56 87 ARG A O 1
ATOM 704 N N . ARG A 1 88 ? 7.367 -6.954 -23.068 1.00 97.38 88 ARG A N 1
ATOM 705 C CA . ARG A 1 88 ? 7.266 -7.929 -24.165 1.00 97.38 88 ARG A CA 1
ATOM 706 C C . ARG A 1 88 ? 6.272 -9.058 -23.874 1.00 97.38 88 ARG A C 1
ATOM 708 O O . ARG A 1 88 ? 5.598 -9.502 -24.795 1.00 97.38 88 ARG A O 1
ATOM 715 N N . ILE A 1 89 ? 6.187 -9.525 -22.627 1.00 96.75 89 ILE A N 1
ATOM 716 C CA . ILE A 1 89 ? 5.270 -10.609 -22.222 1.00 96.75 89 ILE A CA 1
ATOM 717 C C . ILE A 1 89 ? 3.900 -10.110 -21.740 1.00 96.75 89 ILE A C 1
ATOM 719 O O . ILE A 1 89 ? 3.020 -10.923 -21.473 1.00 96.75 89 ILE A O 1
ATOM 723 N N . GLY A 1 90 ? 3.707 -8.793 -21.627 1.00 96.19 90 GLY A N 1
ATOM 724 C CA . GLY A 1 90 ? 2.417 -8.187 -21.296 1.00 96.19 90 GLY A CA 1
ATOM 725 C C . GLY A 1 90 ? 1.995 -8.288 -19.826 1.00 96.19 90 GLY A C 1
ATOM 726 O O . GLY A 1 90 ? 0.806 -8.180 -19.536 1.00 96.19 90 GLY A O 1
ATOM 727 N N . LEU A 1 91 ? 2.930 -8.496 -18.891 1.00 96.75 91 LEU A N 1
ATOM 728 C CA . LEU A 1 91 ? 2.619 -8.596 -17.458 1.00 96.75 91 LEU A CA 1
ATOM 729 C C . LEU A 1 91 ? 2.629 -7.216 -16.788 1.00 96.75 91 LEU A C 1
ATOM 731 O O . LEU A 1 91 ? 3.621 -6.795 -16.200 1.00 96.75 91 LEU A O 1
ATOM 735 N N . PHE A 1 92 ? 1.498 -6.513 -16.861 1.00 96.62 92 PHE A N 1
ATOM 736 C CA . PHE A 1 92 ? 1.339 -5.139 -16.357 1.00 96.62 92 PHE A CA 1
ATOM 737 C C . PHE A 1 92 ? 0.594 -5.047 -15.019 1.00 96.62 92 PHE A C 1
ATOM 739 O O . PHE A 1 92 ? 0.078 -3.987 -14.668 1.00 96.62 92 PHE A O 1
ATOM 746 N N . ASN A 1 93 ? 0.496 -6.155 -14.278 1.00 97.31 93 ASN A N 1
ATOM 747 C CA . ASN A 1 93 ? -0.295 -6.256 -13.049 1.00 97.31 93 ASN A CA 1
ATOM 748 C C . ASN A 1 93 ? -1.783 -5.905 -13.252 1.00 97.31 93 ASN A C 1
ATOM 750 O O . ASN A 1 93 ? -2.441 -5.385 -12.344 1.00 97.31 93 ASN A O 1
ATOM 754 N N . SER A 1 94 ? -2.343 -6.232 -14.421 1.00 96.94 94 SER A N 1
ATOM 755 C CA . SER A 1 94 ? -3.775 -6.101 -14.706 1.00 96.94 94 SER A CA 1
ATOM 756 C C . SER A 1 94 ? -4.599 -6.882 -13.687 1.00 96.94 94 SER A C 1
ATOM 758 O O . SER A 1 94 ? -4.141 -7.882 -13.136 1.00 96.94 94 SER A O 1
ATOM 760 N N . ARG A 1 95 ? -5.849 -6.476 -13.438 1.00 95.25 95 ARG A N 1
ATOM 761 C CA . ARG A 1 95 ? -6.757 -7.185 -12.518 1.00 95.25 95 ARG A CA 1
ATOM 762 C C . ARG A 1 95 ? -6.914 -8.669 -12.885 1.00 95.25 95 ARG A C 1
ATOM 764 O O . ARG A 1 95 ? -7.003 -9.487 -11.976 1.00 95.25 95 ARG A O 1
ATOM 771 N N . ASN A 1 96 ? -6.882 -8.997 -14.177 1.00 96.75 96 ASN A N 1
ATOM 772 C CA . ASN A 1 96 ? -7.077 -10.359 -14.686 1.00 96.75 96 ASN A CA 1
ATOM 773 C C . ASN A 1 96 ? -5.806 -11.225 -14.644 1.00 96.75 96 ASN A C 1
ATOM 775 O O . ASN A 1 96 ? -5.900 -12.445 -14.774 1.00 96.75 96 ASN A O 1
ATOM 779 N N . ASP A 1 97 ? -4.629 -10.628 -14.439 1.00 96.81 97 ASP A N 1
ATOM 780 C CA . ASP A 1 97 ? -3.376 -11.382 -14.390 1.00 96.81 97 ASP A CA 1
ATOM 781 C C . ASP A 1 97 ? -3.347 -12.237 -13.119 1.00 96.81 97 ASP A C 1
ATOM 783 O O . ASP A 1 97 ? -3.430 -11.712 -12.008 1.00 96.81 97 ASP A O 1
ATOM 787 N N . ARG A 1 98 ? -3.216 -13.560 -13.244 1.00 97.31 98 ARG A N 1
ATOM 788 C CA . ARG A 1 98 ? -3.116 -14.445 -12.066 1.00 97.31 98 ARG A CA 1
ATOM 789 C C . ARG A 1 98 ? -1.758 -14.360 -11.370 1.00 97.31 98 ARG A C 1
ATOM 791 O O . ARG A 1 98 ? -1.660 -14.674 -10.191 1.00 97.31 98 ARG A O 1
ATOM 798 N N . VAL A 1 99 ? -0.734 -13.920 -12.096 1.00 97.19 99 VAL A N 1
ATOM 799 C CA . VAL A 1 99 ? 0.624 -13.698 -11.592 1.00 97.19 99 VAL A CA 1
ATOM 800 C C . VAL A 1 99 ? 0.898 -12.200 -11.609 1.00 97.19 99 VAL A C 1
ATOM 802 O O . VAL A 1 99 ? 0.574 -11.528 -12.587 1.00 97.19 99 VAL A O 1
ATOM 805 N N . LYS A 1 100 ? 1.466 -11.674 -10.521 1.00 97.62 100 LYS A N 1
ATOM 806 C CA . LYS A 1 100 ? 1.891 -10.273 -10.402 1.00 97.62 100 LYS A CA 1
ATOM 807 C C . LYS A 1 100 ? 3.411 -10.206 -10.371 1.00 97.62 100 LYS A C 1
ATOM 809 O O . LYS A 1 100 ? 4.048 -11.131 -9.875 1.00 97.62 100 LYS A O 1
ATOM 814 N N . ILE A 1 101 ? 3.978 -9.114 -10.870 1.00 97.69 101 ILE A N 1
ATOM 815 C CA . ILE A 1 101 ? 5.420 -8.865 -10.859 1.00 97.69 101 ILE A CA 1
ATOM 816 C C . ILE A 1 101 ? 5.695 -7.546 -10.146 1.00 97.69 101 ILE A C 1
ATOM 818 O O . ILE A 1 101 ? 5.049 -6.532 -10.415 1.00 97.69 101 ILE A O 1
ATOM 822 N N . ILE A 1 102 ? 6.682 -7.577 -9.252 1.00 97.62 102 ILE A N 1
ATOM 823 C CA . ILE A 1 102 ? 7.262 -6.400 -8.610 1.00 97.62 102 ILE A CA 1
ATOM 824 C C . ILE A 1 102 ? 8.778 -6.506 -8.767 1.00 97.62 102 ILE A C 1
ATOM 826 O O . ILE A 1 102 ? 9.407 -7.412 -8.230 1.00 97.62 102 ILE A O 1
ATOM 830 N N . PHE A 1 103 ? 9.357 -5.579 -9.515 1.00 97.56 103 PHE A N 1
ATOM 831 C CA . PHE A 1 103 ? 10.787 -5.396 -9.671 1.00 97.56 103 PHE A CA 1
ATOM 832 C C . PHE A 1 103 ? 11.272 -4.351 -8.662 1.00 97.56 103 PHE A C 1
ATOM 834 O O . PHE A 1 103 ? 10.845 -3.194 -8.688 1.00 97.56 103 PHE A O 1
ATOM 841 N N . HIS A 1 104 ? 12.158 -4.769 -7.760 1.00 97.38 104 HIS A N 1
ATOM 842 C CA . HIS A 1 104 ? 12.762 -3.915 -6.744 1.00 97.38 104 HIS A CA 1
ATOM 843 C C . HIS A 1 104 ? 14.278 -3.795 -6.999 1.00 97.38 104 HIS A C 1
ATOM 845 O O . HIS A 1 104 ? 15.034 -4.635 -6.521 1.00 97.38 104 HIS A O 1
ATOM 851 N N . PRO A 1 105 ? 14.734 -2.805 -7.792 1.00 96.69 105 PRO A N 1
ATOM 852 C CA . PRO A 1 105 ? 16.136 -2.655 -8.204 1.00 96.69 105 PRO A CA 1
ATOM 853 C C . PRO A 1 105 ? 16.991 -1.955 -7.130 1.00 96.69 105 PRO A C 1
ATOM 855 O O . PRO A 1 105 ? 17.687 -0.982 -7.408 1.00 96.69 105 PRO A O 1
ATOM 858 N N . GLU A 1 106 ? 16.897 -2.420 -5.890 1.00 96.25 106 GLU A N 1
ATOM 859 C CA . GLU A 1 106 ? 17.648 -1.930 -4.731 1.00 96.25 106 GLU A CA 1
ATOM 860 C C . GLU A 1 106 ? 17.865 -3.109 -3.769 1.00 96.25 106 GLU A C 1
ATOM 862 O O . GLU A 1 106 ? 17.105 -4.078 -3.796 1.00 96.25 106 GLU A O 1
ATOM 867 N N . PHE A 1 107 ? 18.912 -3.075 -2.945 1.00 97.00 107 PHE A N 1
ATOM 868 C CA . PHE A 1 107 ? 19.068 -4.089 -1.903 1.00 97.00 107 PHE A CA 1
ATOM 869 C C . PHE A 1 107 ? 17.984 -3.935 -0.834 1.00 97.00 107 PHE A C 1
ATOM 871 O O . PHE A 1 107 ? 17.628 -2.819 -0.452 1.00 97.00 107 PHE A O 1
ATOM 878 N N . LEU A 1 108 ? 17.485 -5.066 -0.331 1.00 96.94 108 LEU A N 1
ATOM 879 C CA . LEU A 1 108 ? 16.557 -5.070 0.794 1.00 96.94 108 LEU A CA 1
ATOM 880 C C . LEU A 1 108 ? 17.254 -4.558 2.056 1.00 96.94 108 LEU A C 1
ATOM 882 O O . LEU A 1 108 ? 18.424 -4.848 2.306 1.00 96.94 108 LEU A O 1
ATOM 886 N N . SER A 1 109 ? 16.518 -3.771 2.831 1.00 95.25 109 SER A N 1
ATOM 887 C CA . SER A 1 109 ? 16.967 -3.226 4.103 1.00 95.25 109 SE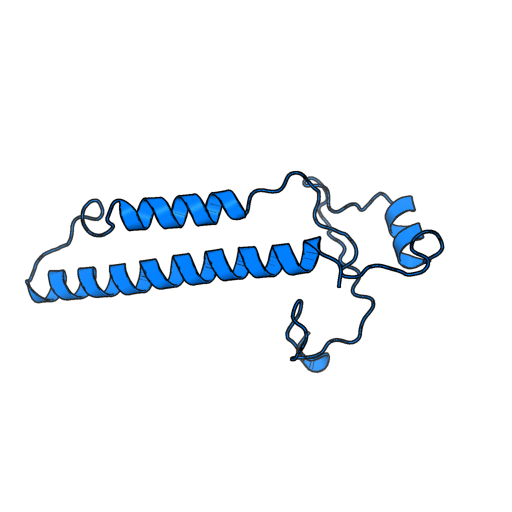R A CA 1
ATOM 888 C C . SER A 1 109 ? 15.763 -2.971 4.996 1.00 95.25 109 SER A C 1
ATOM 890 O O . SER A 1 109 ? 14.783 -2.354 4.570 1.00 95.25 109 SER A O 1
ATOM 892 N N . SER A 1 110 ? 15.887 -3.331 6.271 1.00 95.62 110 SER A N 1
ATOM 893 C CA . SER A 1 110 ? 14.946 -2.998 7.348 1.00 95.62 110 SER A CA 1
ATOM 894 C C . SER A 1 110 ? 14.639 -1.499 7.469 1.00 95.62 110 SER A C 1
ATOM 896 O O . SER A 1 110 ? 13.584 -1.116 7.975 1.00 95.62 110 SER A O 1
ATOM 898 N N . THR A 1 111 ? 15.510 -0.633 6.945 1.00 94.94 111 THR A N 1
ATOM 899 C CA . THR A 1 111 ? 15.311 0.826 6.925 1.00 94.94 111 THR A CA 1
ATOM 900 C C . THR A 1 111 ? 14.536 1.341 5.705 1.00 94.94 111 THR A C 1
ATOM 902 O O . THR A 1 111 ? 14.203 2.527 5.647 1.00 94.94 111 THR A O 1
ATOM 905 N N . SER A 1 112 ? 14.220 0.480 4.730 1.00 94.19 112 SER A N 1
ATOM 906 C CA . SER A 1 112 ? 13.518 0.878 3.508 1.00 94.19 112 SER A CA 1
ATOM 907 C C . SER A 1 112 ? 12.096 1.371 3.812 1.00 94.19 112 SER A C 1
ATOM 909 O O . SER A 1 112 ? 11.323 0.681 4.479 1.00 94.19 112 SER A O 1
ATOM 911 N N . PRO A 1 113 ? 11.672 2.527 3.266 1.00 92.94 113 PRO A N 1
ATOM 912 C CA . PRO A 1 113 ? 10.317 3.041 3.466 1.00 92.94 113 PRO A CA 1
ATOM 913 C C . PRO A 1 113 ? 9.240 2.222 2.736 1.00 92.94 113 PRO A C 1
ATOM 915 O O . PRO A 1 113 ? 8.048 2.443 2.960 1.00 92.94 113 PRO A O 1
ATOM 918 N N . LEU A 1 114 ? 9.633 1.319 1.828 1.00 94.00 114 LEU A N 1
ATOM 919 C CA . LEU A 1 114 ? 8.711 0.542 1.003 1.00 94.00 114 LEU A CA 1
ATOM 920 C C . LEU A 1 114 ? 8.590 -0.917 1.451 1.00 94.00 114 LEU A C 1
ATOM 922 O O . LEU A 1 114 ? 7.470 -1.422 1.544 1.00 94.00 114 LEU A O 1
ATOM 926 N N . LEU A 1 115 ? 9.726 -1.568 1.707 1.00 93.12 115 LEU A N 1
ATOM 927 C CA . LEU A 1 115 ? 9.839 -2.956 2.163 1.00 93.12 115 LEU A CA 1
ATOM 928 C C . LEU A 1 115 ? 10.787 -2.988 3.374 1.00 93.12 115 LEU A C 1
ATOM 930 O O . LEU A 1 115 ? 11.969 -3.256 3.187 1.00 93.12 115 LEU A O 1
ATOM 934 N N . PRO A 1 116 ? 10.307 -2.645 4.585 1.00 93.12 116 PRO A N 1
ATOM 935 C CA . PRO A 1 116 ? 11.142 -2.519 5.780 1.00 93.12 116 PRO A CA 1
ATOM 936 C C . PRO A 1 116 ? 11.509 -3.902 6.339 1.00 93.12 116 PRO A C 1
ATOM 938 O O . PRO A 1 116 ? 11.012 -4.309 7.387 1.00 93.12 116 PRO A O 1
ATOM 941 N N . MET A 1 117 ? 12.336 -4.644 5.603 1.00 95.75 117 MET A N 1
ATOM 942 C CA . MET A 1 117 ? 12.807 -5.982 5.959 1.00 95.75 117 MET A CA 1
ATOM 943 C C . MET A 1 117 ? 14.204 -6.229 5.396 1.00 95.75 117 MET A C 1
ATOM 945 O O . MET A 1 117 ? 14.546 -5.708 4.331 1.00 95.75 117 MET A O 1
ATOM 949 N N . ASP A 1 118 ? 15.007 -7.000 6.120 1.00 95.81 118 ASP A N 1
ATOM 950 C CA . ASP A 1 118 ? 16.321 -7.419 5.644 1.00 95.81 118 ASP A CA 1
ATOM 951 C C . ASP A 1 118 ? 16.188 -8.609 4.680 1.00 95.81 118 ASP A C 1
ATOM 953 O O . ASP A 1 118 ? 15.140 -9.249 4.597 1.00 95.81 118 ASP A O 1
ATOM 957 N N . TYR A 1 119 ? 17.241 -8.883 3.905 1.00 96.25 119 TYR A N 1
ATOM 958 C CA . TYR A 1 119 ? 17.211 -9.918 2.863 1.00 96.25 119 TYR A CA 1
ATOM 959 C C . TYR A 1 119 ? 16.926 -11.322 3.413 1.00 96.25 119 TYR A C 1
ATOM 961 O O . TYR A 1 119 ? 16.229 -12.089 2.761 1.00 96.25 119 TYR A O 1
ATOM 969 N N . ASP A 1 120 ? 17.426 -11.642 4.608 1.00 96.06 120 ASP A N 1
ATOM 970 C CA . ASP A 1 120 ? 17.236 -12.959 5.226 1.00 96.06 120 ASP A CA 1
ATOM 971 C C . ASP A 1 120 ? 15.790 -13.194 5.708 1.00 96.06 120 ASP A C 1
ATOM 973 O O . ASP A 1 120 ? 15.371 -14.343 5.851 1.00 96.06 120 ASP A O 1
ATOM 977 N N . ASP A 1 121 ? 15.026 -12.120 5.941 1.00 95.12 121 ASP A N 1
ATOM 978 C CA . ASP A 1 121 ? 13.625 -12.180 6.381 1.00 95.12 121 ASP A CA 1
ATOM 979 C C . ASP A 1 121 ? 12.624 -12.272 5.213 1.00 95.12 121 ASP A C 1
ATOM 981 O O . ASP A 1 121 ? 11.433 -12.510 5.442 1.00 95.12 121 ASP A O 1
ATOM 985 N N . PHE A 1 122 ? 13.073 -12.017 3.980 1.00 93.81 122 PHE A N 1
ATOM 986 C CA . PHE A 1 122 ? 12.238 -11.948 2.776 1.00 93.81 122 PHE A CA 1
ATOM 987 C C . PHE A 1 122 ? 12.130 -13.295 2.053 1.00 93.81 122 PHE A C 1
ATOM 989 O O . PHE A 1 122 ? 10.978 -13.695 1.755 1.00 93.81 122 PHE A O 1
#

Foldseek 3Di:
DDPVLLLLLVLVVLLVVLVVVLVVQLVVLCVVQVVVVHHDDPVPSDDPVSVVSNVVSVVSNDDPDADQQEPDDDPCCPPPPVNVVCVVVVQGNDPPDPDHHYHYPDADDLPDSRHNDHPVVD

Radius of gyration: 20.82 Å; chains: 1; bounding box: 45×25×58 Å

InterPro domains:
  IPR008631 Glycogen synthase [PF05693] (1-122)
  IPR008631 Glycogen synthase [PTHR10176] (1-122)

Sequence (122 aa):
FNVESLKGQAVRKQLWDTAHTVKEKFGKKLYDALLKGQIPDMNSILDRDDFTIMKRAIYATQRHSLPPVTTHNMLDDSKDPILSNVRRIGLFNSRNDRVKIIFHPEFLSSTSPLLPMDYDDF